Protein AF-A0A939YYI7-F1 (afdb_monomer_lite)

Structure (mmCIF, N/CA/C/O backbone):
data_AF-A0A939YYI7-F1
#
_entry.id   AF-A0A9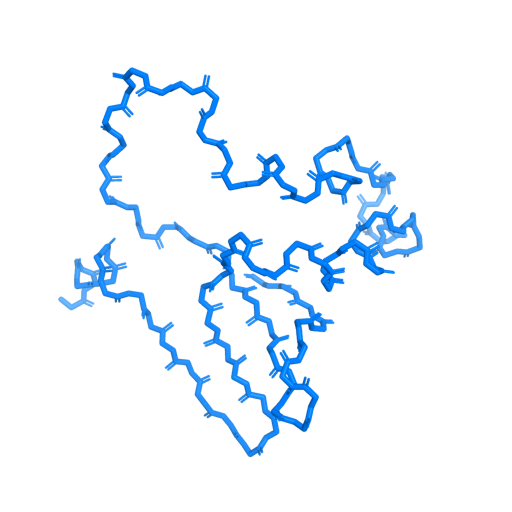39YYI7-F1
#
loop_
_atom_site.group_PDB
_atom_site.id
_atom_site.type_symbol
_atom_site.label_atom_id
_atom_site.label_alt_id
_atom_site.label_comp_id
_atom_site.label_asym_id
_atom_site.label_entity_id
_atom_site.label_seq_id
_atom_site.pdbx_PDB_ins_code
_atom_site.Cartn_x
_atom_site.Cartn_y
_atom_site.Cartn_z
_atom_site.occupancy
_atom_site.B_iso_or_equiv
_atom_site.auth_seq_id
_atom_site.auth_comp_id
_atom_site.auth_asym_id
_atom_site.auth_atom_id
_atom_site.pdbx_PDB_model_num
ATOM 1 N N . MET A 1 1 ? 2.754 -26.583 -2.794 1.00 59.34 1 MET A N 1
ATOM 2 C CA . MET A 1 1 ? 2.117 -25.720 -1.778 1.00 59.34 1 MET A CA 1
ATOM 3 C C . MET A 1 1 ? 2.943 -24.459 -1.488 1.00 59.34 1 MET A C 1
ATOM 5 O O . MET A 1 1 ? 3.105 -24.095 -0.340 1.00 59.34 1 MET A O 1
ATOM 9 N N . LEU A 1 2 ? 3.486 -23.802 -2.520 1.00 61.03 2 LEU A N 1
ATOM 10 C CA . LEU A 1 2 ? 4.222 -22.519 -2.430 1.00 61.03 2 LEU A CA 1
ATOM 11 C C . LEU A 1 2 ? 4.360 -21.911 -3.838 1.00 61.03 2 LEU A C 1
ATOM 13 O O . LEU A 1 2 ? 4.277 -20.703 -3.992 1.00 61.0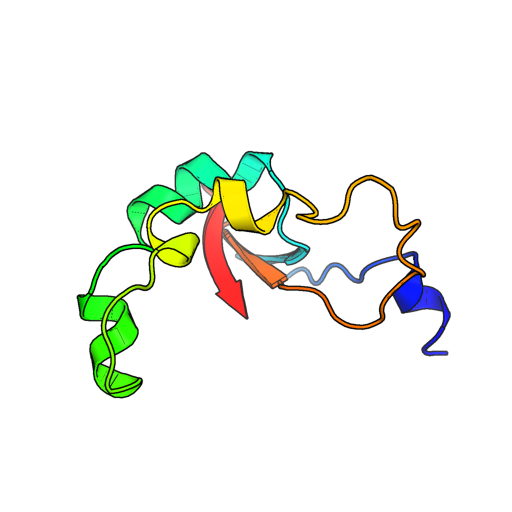3 2 LEU A O 1
ATOM 17 N N . LYS A 1 3 ? 4.463 -22.772 -4.867 1.00 65.75 3 LYS A N 1
ATOM 18 C CA . LYS A 1 3 ? 4.413 -22.390 -6.290 1.00 65.75 3 LYS A CA 1
ATOM 19 C C . LYS A 1 3 ? 3.124 -21.673 -6.689 1.00 65.75 3 LYS A C 1
ATOM 21 O O . LYS A 1 3 ? 3.161 -20.824 -7.566 1.00 65.75 3 LYS A O 1
ATOM 26 N N . ASP A 1 4 ? 2.007 -21.995 -6.042 1.00 71.44 4 ASP A N 1
ATOM 27 C CA . ASP A 1 4 ? 0.705 -21.400 -6.360 1.00 71.44 4 ASP A CA 1
ATOM 28 C C . ASP A 1 4 ? 0.734 -19.878 -6.120 1.00 71.44 4 ASP A C 1
ATOM 30 O O . ASP A 1 4 ? 0.237 -19.112 -6.938 1.00 71.44 4 ASP A O 1
ATOM 34 N N . TYR A 1 5 ? 1.471 -19.425 -5.096 1.00 72.19 5 TYR A N 1
ATOM 35 C CA . TYR A 1 5 ? 1.659 -18.004 -4.786 1.00 72.19 5 TYR A CA 1
ATOM 36 C C . TYR A 1 5 ? 2.572 -17.258 -5.754 1.00 72.19 5 TYR A C 1
ATOM 38 O O . TYR A 1 5 ? 2.671 -16.035 -5.668 1.00 72.19 5 TYR A O 1
ATOM 46 N N . GLU A 1 6 ? 3.260 -17.936 -6.672 1.00 76.88 6 GLU A N 1
ATOM 47 C CA . GLU A 1 6 ? 4.013 -17.241 -7.717 1.00 76.88 6 GLU A CA 1
ATOM 48 C C . GLU A 1 6 ? 3.051 -16.511 -8.668 1.00 76.88 6 GLU A C 1
ATOM 50 O O . GLU A 1 6 ? 3.382 -15.414 -9.128 1.00 76.88 6 GLU A O 1
ATOM 55 N N . ILE A 1 7 ? 1.853 -17.074 -8.877 1.00 79.19 7 ILE A N 1
ATOM 56 C CA . ILE A 1 7 ? 0.809 -16.574 -9.780 1.00 79.19 7 ILE A CA 1
ATOM 57 C C . ILE A 1 7 ? -0.373 -16.007 -8.981 1.00 79.19 7 ILE A C 1
ATOM 59 O O . ILE A 1 7 ? -0.713 -14.837 -9.149 1.00 79.19 7 ILE A O 1
ATOM 63 N N . ASP A 1 8 ? -0.942 -16.798 -8.070 1.00 86.19 8 ASP A N 1
ATOM 64 C CA . ASP A 1 8 ? -2.136 -16.444 -7.302 1.00 86.19 8 ASP A CA 1
ATOM 65 C C . ASP A 1 8 ? -1.741 -15.879 -5.944 1.00 86.19 8 ASP A C 1
ATOM 67 O O . ASP A 1 8 ? -1.508 -16.589 -4.963 1.00 86.19 8 ASP A O 1
ATOM 71 N N . LYS A 1 9 ? -1.621 -14.554 -5.900 1.00 89.56 9 LYS A N 1
ATOM 72 C CA . LYS A 1 9 ? -1.185 -13.856 -4.696 1.00 89.56 9 LYS A CA 1
ATOM 73 C C . LYS A 1 9 ? -2.239 -13.965 -3.591 1.00 89.56 9 LYS A C 1
ATOM 75 O O . LYS A 1 9 ? -3.412 -13.690 -3.846 1.00 89.56 9 LYS A O 1
ATOM 80 N N . PRO A 1 10 ? -1.840 -14.325 -2.360 1.00 91.62 10 PRO A N 1
ATOM 81 C CA . PRO A 1 10 ? -2.773 -14.454 -1.253 1.00 91.62 10 PRO A CA 1
ATOM 82 C C . PRO A 1 10 ? -3.392 -13.103 -0.885 1.00 91.62 10 PRO A C 1
ATOM 84 O O . PRO A 1 10 ? -2.724 -12.064 -0.902 1.00 91.62 10 PRO 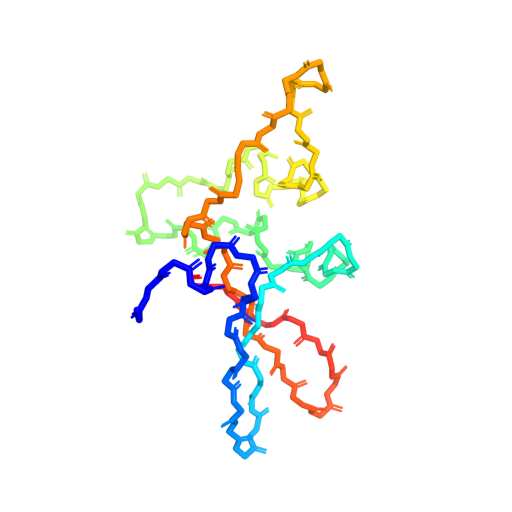A O 1
ATOM 87 N N . ILE A 1 11 ? -4.664 -13.156 -0.495 1.00 94.88 11 ILE A N 1
ATOM 88 C CA . ILE A 1 11 ? -5.396 -12.057 0.129 1.00 94.88 11 ILE A CA 1
ATOM 89 C C . ILE A 1 11 ? -5.777 -12.514 1.532 1.00 94.88 11 ILE A C 1
ATOM 91 O O . ILE A 1 11 ? -6.352 -13.590 1.701 1.00 94.88 11 ILE A O 1
ATOM 95 N N . LEU A 1 12 ? -5.445 -11.706 2.535 1.00 96.38 12 LEU A N 1
ATOM 96 C CA . LEU A 1 12 ? -5.856 -11.938 3.914 1.00 96.38 12 LEU A CA 1
ATOM 97 C C . LEU A 1 12 ? -6.933 -10.935 4.288 1.00 96.38 12 LEU A C 1
ATOM 99 O O . LEU A 1 12 ? -6.780 -9.732 4.083 1.00 96.38 12 LEU A O 1
ATOM 103 N N . GLU A 1 13 ? -8.006 -11.427 4.886 1.00 97.75 13 GLU A N 1
ATOM 104 C CA . GLU A 1 13 ? -9.098 -10.592 5.356 1.00 97.75 13 GLU A CA 1
ATOM 105 C C . GLU A 1 13 ? -9.233 -10.656 6.871 1.00 97.75 13 GLU A C 1
ATOM 107 O O . GLU A 1 13 ? -9.107 -11.709 7.493 1.00 97.75 13 GLU A O 1
ATOM 112 N N . THR A 1 14 ? -9.525 -9.503 7.460 1.00 97.50 14 THR A N 1
ATOM 113 C CA . THR A 1 14 ? -9.855 -9.342 8.878 1.00 97.50 14 THR A CA 1
ATOM 114 C C . THR A 1 14 ? -11.134 -8.516 9.002 1.00 97.50 14 THR A C 1
ATOM 116 O O . THR A 1 14 ? -11.684 -8.058 7.996 1.00 97.50 14 THR A O 1
ATOM 119 N N . ASP A 1 15 ? -11.587 -8.251 10.225 1.00 98.25 15 ASP A N 1
ATOM 120 C CA . ASP A 1 15 ? -12.777 -7.426 10.463 1.00 98.25 15 ASP A CA 1
ATOM 121 C C . ASP A 1 15 ? -12.651 -6.010 9.883 1.00 98.25 15 ASP A C 1
ATOM 123 O O . ASP A 1 15 ? -13.625 -5.451 9.385 1.00 98.25 15 ASP A O 1
ATOM 127 N N . ARG A 1 16 ? -11.447 -5.420 9.923 1.00 98.38 16 ARG A N 1
ATOM 128 C CA . ARG A 1 16 ? -11.218 -4.011 9.542 1.00 98.38 16 ARG A CA 1
ATOM 129 C C . ARG A 1 16 ? -10.279 -3.820 8.361 1.00 98.38 16 ARG A C 1
ATOM 131 O O . ARG A 1 16 ? -10.319 -2.770 7.725 1.00 98.38 16 ARG A O 1
ATOM 138 N N . LEU A 1 17 ? -9.425 -4.801 8.088 1.00 98.56 17 LEU A N 1
ATOM 139 C CA . LEU A 1 17 ? -8.334 -4.689 7.125 1.00 98.56 17 LEU A CA 1
ATOM 140 C C . LEU A 1 17 ? -8.394 -5.797 6.076 1.00 98.56 17 LEU A C 1
ATOM 142 O O . LEU A 1 17 ? -8.797 -6.924 6.380 1.00 98.56 17 LEU A O 1
ATOM 146 N N . ILE A 1 18 ? -7.930 -5.472 4.874 1.00 98.44 18 ILE A N 1
ATOM 147 C CA . ILE A 1 18 ? -7.559 -6.434 3.834 1.00 98.44 18 ILE A CA 1
ATOM 148 C C . ILE A 1 18 ? -6.058 -6.283 3.600 1.00 98.44 18 ILE A C 1
ATOM 150 O O . ILE A 1 18 ? -5.575 -5.168 3.414 1.00 98.44 18 ILE A O 1
ATOM 154 N N . ILE A 1 19 ? -5.322 -7.388 3.603 1.00 97.88 19 ILE A N 1
ATOM 155 C CA . ILE A 1 19 ? -3.918 -7.430 3.196 1.00 97.88 19 ILE A CA 1
ATOM 156 C C . ILE A 1 19 ? -3.879 -8.082 1.819 1.00 97.88 19 ILE A C 1
ATOM 158 O O . ILE A 1 19 ? -4.252 -9.246 1.668 1.00 97.88 19 ILE A O 1
ATOM 162 N N . ARG A 1 20 ? -3.476 -7.318 0.805 1.00 96.50 20 ARG A N 1
ATOM 163 C CA . ARG A 1 20 ? -3.398 -7.775 -0.590 1.00 96.50 20 ARG A CA 1
ATOM 164 C C . ARG A 1 20 ? -2.198 -7.159 -1.286 1.00 96.50 20 ARG A C 1
ATOM 166 O O . ARG A 1 20 ? -1.653 -6.171 -0.814 1.00 96.50 20 ARG A O 1
ATOM 173 N N . VAL A 1 21 ? -1.806 -7.706 -2.429 1.00 95.50 21 VAL A N 1
ATOM 174 C CA . VAL A 1 21 ? -0.709 -7.133 -3.223 1.00 95.50 21 VAL A CA 1
ATOM 175 C C . VAL A 1 21 ? -1.056 -5.714 -3.675 1.00 95.50 21 VAL A C 1
ATOM 177 O O . VAL A 1 21 ? -2.195 -5.436 -4.077 1.00 95.50 21 VAL A O 1
ATOM 180 N N . LEU A 1 22 ? -0.081 -4.813 -3.550 1.00 95.88 22 LEU A N 1
ATOM 181 C CA . LEU A 1 22 ? -0.184 -3.446 -4.051 1.00 95.88 22 LEU A CA 1
ATOM 182 C C . LEU A 1 22 ? -0.295 -3.437 -5.578 1.00 95.88 22 LEU A C 1
ATOM 184 O O . LEU A 1 22 ? 0.286 -4.272 -6.269 1.00 95.88 22 LEU A O 1
ATOM 188 N N . ASN A 1 23 ? -1.019 -2.465 -6.114 1.00 94.12 23 ASN A N 1
ATOM 189 C CA . ASN A 1 23 ? -1.107 -2.227 -7.550 1.00 94.12 23 ASN A CA 1
ATOM 190 C C . ASN A 1 23 ? -1.117 -0.725 -7.862 1.00 94.12 23 ASN A C 1
ATOM 192 O O . ASN A 1 23 ? -1.211 0.113 -6.970 1.00 94.12 23 ASN A O 1
ATOM 196 N N . GLU A 1 24 ? -1.049 -0.386 -9.146 1.00 94.75 24 GLU A N 1
ATOM 197 C CA . GLU A 1 24 ? -0.976 0.996 -9.636 1.00 94.75 24 GLU A CA 1
ATOM 198 C C . GLU A 1 24 ? -2.124 1.909 -9.168 1.00 94.75 24 GLU A C 1
ATOM 200 O O . GLU A 1 24 ? -1.927 3.115 -9.025 1.00 94.75 24 GLU A O 1
ATOM 205 N N . ASN A 1 25 ? -3.304 1.360 -8.857 1.00 96.38 25 ASN A N 1
ATOM 206 C CA . ASN A 1 25 ? -4.423 2.161 -8.350 1.00 96.38 25 ASN A CA 1
ATOM 207 C C . ASN A 1 25 ? -4.183 2.669 -6.920 1.00 96.38 25 ASN A C 1
ATOM 209 O O . ASN A 1 25 ? -4.816 3.633 -6.498 1.00 96.38 25 ASN A O 1
ATOM 213 N N . ASP A 1 26 ? -3.237 2.070 -6.195 1.00 97.31 26 ASP A N 1
ATOM 214 C CA . ASP A 1 26 ? -2.891 2.459 -4.827 1.00 97.31 26 ASP A CA 1
ATOM 215 C C . ASP A 1 26 ? -1.983 3.694 -4.780 1.00 97.31 26 ASP A C 1
ATOM 217 O O . ASP A 1 26 ? -1.774 4.274 -3.715 1.00 97.31 26 ASP A O 1
ATOM 221 N N . CYS A 1 27 ? -1.438 4.137 -5.922 1.00 96.50 27 CYS A N 1
ATOM 222 C CA . CYS A 1 27 ? -0.485 5.247 -5.972 1.00 96.50 27 CYS A CA 1
ATOM 223 C C . CYS A 1 27 ? -1.016 6.534 -5.329 1.00 96.50 27 CYS A C 1
ATOM 225 O O . CYS A 1 27 ? -0.234 7.273 -4.730 1.00 96.50 27 CYS A O 1
ATOM 227 N N . ALA A 1 28 ? -2.317 6.818 -5.453 1.00 97.06 28 ALA A N 1
ATOM 228 C CA . ALA A 1 28 ? -2.921 8.004 -4.849 1.00 97.06 28 ALA A CA 1
ATOM 229 C C . ALA A 1 28 ? -2.810 7.976 -3.316 1.00 97.06 28 ALA A C 1
ATOM 231 O O . ALA A 1 28 ? -2.362 8.958 -2.728 1.00 97.06 28 ALA A O 1
ATOM 232 N N . ASP A 1 29 ? -3.124 6.838 -2.697 1.00 97.94 29 ASP A N 1
ATOM 233 C CA . ASP A 1 29 ? -3.033 6.655 -1.248 1.00 97.94 29 ASP A CA 1
ATOM 234 C C . ASP A 1 29 ? -1.574 6.617 -0.778 1.00 97.94 29 ASP A C 1
ATOM 236 O O . ASP A 1 29 ? -1.213 7.268 0.202 1.00 97.94 29 ASP A O 1
ATOM 240 N N . LEU A 1 30 ? -0.699 5.916 -1.510 1.00 97.31 30 LEU A N 1
ATOM 241 C CA . LEU A 1 30 ? 0.730 5.838 -1.187 1.00 97.31 30 LEU A CA 1
ATOM 242 C C . LEU A 1 30 ? 1.380 7.227 -1.160 1.00 97.31 30 LEU A C 1
ATOM 244 O O . LEU A 1 30 ? 2.191 7.511 -0.280 1.00 97.31 30 LEU A O 1
ATOM 248 N N . LYS A 1 31 ? 1.003 8.131 -2.074 1.00 96.88 31 LYS A N 1
ATOM 249 C CA . LYS A 1 31 ? 1.508 9.515 -2.089 1.00 96.88 31 LYS A CA 1
ATOM 250 C C . LYS A 1 31 ? 1.162 10.301 -0.830 1.00 96.88 31 LYS A C 1
ATOM 252 O O . LYS A 1 31 ? 1.882 11.246 -0.506 1.00 96.88 31 LYS A O 1
ATOM 257 N N . GLU A 1 32 ? 0.094 9.940 -0.121 1.00 96.94 32 GLU A N 1
ATOM 258 C CA . GLU A 1 32 ? -0.293 10.643 1.100 1.00 96.94 32 GLU A CA 1
ATOM 259 C C . GLU A 1 32 ? 0.755 10.471 2.202 1.00 96.94 32 GLU A C 1
ATOM 261 O O . GLU A 1 32 ? 0.927 11.390 3.008 1.00 96.94 32 GLU A O 1
ATOM 266 N N . TRP A 1 33 ? 1.465 9.337 2.242 1.00 96.12 33 TRP A N 1
ATOM 267 C CA . TRP A 1 33 ? 2.329 8.978 3.367 1.00 96.12 33 TRP A CA 1
ATOM 268 C C . TRP A 1 33 ? 3.717 8.454 2.977 1.00 96.12 33 TRP A C 1
ATOM 270 O O . TRP A 1 33 ? 4.688 8.880 3.596 1.00 96.12 33 TRP A O 1
ATOM 280 N N . LEU A 1 34 ? 3.866 7.622 1.942 1.00 96.31 34 LEU A N 1
ATOM 281 C CA . LEU A 1 34 ? 5.107 6.892 1.631 1.00 96.31 34 LEU A CA 1
ATOM 282 C C . LEU A 1 34 ? 6.324 7.805 1.431 1.00 96.31 34 LEU A C 1
ATOM 284 O O . LEU A 1 34 ? 7.441 7.427 1.769 1.00 96.31 34 LEU A O 1
ATOM 288 N N . GLY A 1 35 ? 6.124 9.021 0.922 1.00 96.06 35 GLY A N 1
ATOM 289 C CA . GLY A 1 35 ? 7.196 9.993 0.696 1.00 96.06 35 GLY A CA 1
ATOM 290 C C . GLY A 1 35 ? 7.593 10.838 1.914 1.00 96.06 35 GLY A C 1
ATOM 291 O O . GLY A 1 35 ? 8.499 11.667 1.785 1.00 96.06 35 GLY A O 1
ATOM 292 N N . ARG A 1 36 ? 6.921 10.689 3.065 1.00 96.38 36 ARG A N 1
ATOM 293 C CA . ARG A 1 36 ? 7.175 11.499 4.269 1.00 96.38 36 ARG A CA 1
ATOM 294 C C . ARG A 1 36 ? 8.436 11.027 4.979 1.00 96.38 36 ARG A C 1
ATOM 296 O O . ARG A 1 36 ? 8.527 9.870 5.379 1.00 96.38 36 ARG A O 1
ATOM 303 N N . ASP A 1 37 ? 9.387 11.937 5.192 1.00 95.69 37 ASP A N 1
ATOM 304 C CA . ASP A 1 37 ? 10.654 11.622 5.866 1.00 95.69 37 ASP A CA 1
ATOM 305 C C . ASP A 1 37 ? 10.417 11.069 7.292 1.00 95.69 37 ASP A C 1
ATOM 307 O O . ASP A 1 37 ? 11.184 10.216 7.736 1.00 95.69 37 ASP A O 1
ATOM 311 N N . GLU A 1 38 ? 9.336 11.476 7.980 1.00 95.75 38 GLU A N 1
ATOM 312 C CA . GLU A 1 38 ? 9.011 10.994 9.336 1.00 95.75 38 GLU A CA 1
ATOM 313 C C . GLU A 1 38 ? 8.834 9.467 9.419 1.00 95.75 38 GLU A C 1
ATOM 315 O O . GLU A 1 38 ? 9.198 8.863 10.430 1.00 95.75 38 GLU A O 1
ATOM 320 N N . ILE A 1 39 ? 8.329 8.828 8.358 1.00 95.38 39 ILE A N 1
ATOM 321 C CA . ILE A 1 39 ? 8.123 7.369 8.306 1.00 95.38 39 ILE A CA 1
ATOM 322 C C . ILE A 1 39 ? 9.452 6.612 8.370 1.00 95.38 39 ILE A C 1
ATOM 324 O O . ILE A 1 39 ? 9.524 5.505 8.899 1.00 95.38 39 ILE A O 1
ATOM 328 N N . TYR A 1 40 ? 10.531 7.236 7.903 1.00 95.50 40 TYR A N 1
ATOM 329 C CA . TYR A 1 40 ? 11.856 6.628 7.814 1.00 95.50 40 TYR A CA 1
ATOM 330 C C . TYR A 1 40 ? 12.755 6.960 9.007 1.00 95.50 40 TYR A C 1
ATOM 332 O O . TYR A 1 40 ? 13.924 6.569 9.017 1.00 95.50 40 TYR A O 1
ATOM 340 N N . THR A 1 41 ? 12.218 7.632 10.034 1.00 95.25 41 THR A N 1
ATOM 341 C CA . THR A 1 41 ? 12.959 8.058 11.235 1.00 95.25 41 THR A CA 1
ATOM 342 C C . THR A 1 41 ? 13.800 6.925 11.832 1.00 95.25 41 THR A C 1
ATOM 344 O O . THR A 1 41 ? 14.960 7.130 12.185 1.00 95.25 41 THR A O 1
ATOM 347 N N . TYR A 1 42 ? 13.250 5.708 11.881 1.00 95.50 42 TYR A N 1
ATOM 348 C CA . TYR A 1 42 ? 13.922 4.533 12.450 1.00 95.50 42 TYR A CA 1
ATOM 349 C C . TYR A 1 42 ? 14.633 3.648 11.419 1.00 95.50 42 TYR A C 1
ATOM 351 O O . TYR A 1 42 ? 15.254 2.655 11.787 1.00 95.50 42 TYR A O 1
ATOM 359 N N . TRP A 1 43 ? 14.591 4.010 10.136 1.00 93.56 43 TRP A N 1
ATOM 360 C CA . TRP A 1 43 ? 15.378 3.367 9.077 1.00 93.56 43 TRP A CA 1
ATOM 361 C C . TRP A 1 43 ? 16.737 4.041 8.857 1.00 93.56 43 TRP A C 1
ATOM 363 O O . TRP A 1 43 ? 17.518 3.587 8.023 1.00 93.56 43 TRP A O 1
ATOM 373 N N . GLY A 1 44 ? 17.036 5.128 9.579 1.00 93.88 44 GLY A N 1
ATOM 374 C CA . GLY A 1 44 ? 18.319 5.832 9.478 1.00 93.88 44 GLY A CA 1
ATOM 375 C C . GLY A 1 44 ? 18.545 6.514 8.124 1.00 93.88 44 GLY A C 1
ATOM 376 O O . GLY A 1 44 ? 19.678 6.851 7.782 1.00 9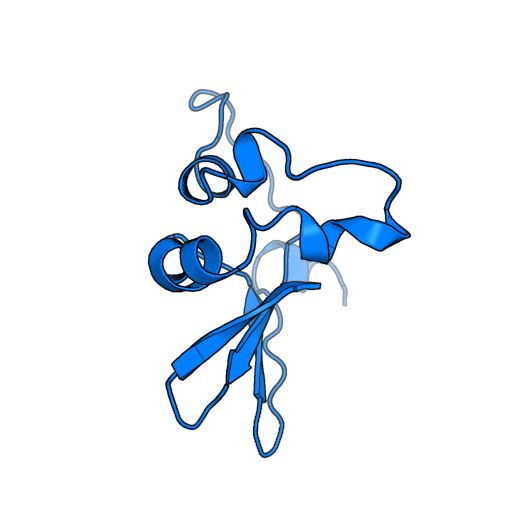3.88 44 GLY A O 1
ATOM 377 N N . ARG A 1 45 ? 17.479 6.713 7.340 1.00 94.88 45 ARG A N 1
ATOM 378 C CA . ARG A 1 45 ? 17.510 7.378 6.034 1.00 94.88 45 ARG A CA 1
ATOM 379 C C . ARG A 1 45 ? 16.260 8.221 5.822 1.00 94.88 45 ARG A C 1
ATOM 381 O O . ARG A 1 45 ? 15.318 8.158 6.597 1.00 94.88 45 ARG A O 1
ATOM 388 N N . LYS A 1 46 ? 16.256 9.001 4.746 1.00 95.69 46 LYS A N 1
ATOM 389 C CA . LYS A 1 46 ? 15.078 9.730 4.263 1.00 95.69 46 LYS A CA 1
ATOM 390 C C . LYS A 1 46 ? 14.307 8.912 3.232 1.00 95.69 46 LYS A C 1
ATOM 392 O O . LYS A 1 46 ? 14.821 7.904 2.728 1.00 95.69 46 LYS A O 1
ATOM 397 N N . ALA A 1 47 ? 13.119 9.397 2.876 1.00 95.19 47 ALA A N 1
ATOM 398 C CA . ALA A 1 47 ? 12.370 8.857 1.755 1.00 95.19 47 ALA A CA 1
ATOM 399 C C . ALA A 1 47 ? 13.201 8.978 0.462 1.00 95.19 47 ALA A C 1
ATOM 401 O O . ALA A 1 47 ? 13.702 10.051 0.097 1.00 95.19 47 ALA A O 1
ATOM 402 N N . SER A 1 48 ? 13.366 7.851 -0.217 1.00 92.19 48 SER A N 1
ATOM 403 C CA . SER A 1 48 ? 14.058 7.694 -1.491 1.00 92.19 48 SER A CA 1
ATOM 404 C C . SER A 1 48 ? 13.257 8.306 -2.643 1.00 92.19 48 SER A C 1
ATOM 406 O O . SER A 1 48 ? 12.090 8.677 -2.510 1.00 92.19 48 SER A O 1
ATOM 408 N N . LYS A 1 49 ? 13.881 8.400 -3.823 1.00 89.69 49 LYS A N 1
ATOM 409 C CA . LYS A 1 49 ? 13.207 8.907 -5.026 1.00 89.69 49 LYS A CA 1
ATOM 410 C C . LYS A 1 49 ? 11.982 8.065 -5.401 1.00 89.69 49 LYS A C 1
ATOM 412 O O . LYS A 1 49 ? 10.983 8.644 -5.817 1.00 89.69 49 LYS A O 1
ATOM 417 N N . SER A 1 50 ? 12.061 6.743 -5.256 1.00 85.69 50 SER A N 1
ATOM 418 C CA . SER A 1 50 ? 10.954 5.833 -5.574 1.00 85.69 50 SER A CA 1
ATOM 419 C C . SER A 1 50 ? 9.813 5.960 -4.567 1.00 85.69 50 SER A C 1
ATOM 421 O O . SER A 1 50 ? 8.663 6.037 -4.963 1.00 85.69 50 SER A O 1
ATOM 423 N N . GLU A 1 51 ? 10.118 6.106 -3.278 1.00 93.25 51 GLU A N 1
ATOM 424 C CA . GLU A 1 51 ? 9.097 6.304 -2.233 1.00 93.25 51 GLU A CA 1
ATOM 425 C C . GLU A 1 51 ? 8.374 7.652 -2.360 1.00 93.25 51 GLU A C 1
ATOM 427 O O . GLU A 1 51 ? 7.204 7.778 -2.010 1.00 93.25 51 GLU A O 1
ATOM 432 N N . LYS A 1 52 ? 9.049 8.661 -2.923 1.00 95.38 52 LYS A N 1
ATOM 433 C CA . LYS A 1 52 ? 8.442 9.956 -3.273 1.00 95.38 52 LYS A CA 1
ATOM 434 C C . LYS A 1 52 ? 7.637 9.927 -4.576 1.00 95.38 52 LYS A C 1
ATOM 436 O O . LYS A 1 52 ? 6.911 10.879 -4.839 1.00 95.38 52 LYS A O 1
ATOM 441 N N . ASN A 1 53 ? 7.775 8.879 -5.390 1.00 95.50 53 ASN A N 1
ATOM 442 C CA . ASN A 1 53 ? 7.078 8.714 -6.670 1.00 95.50 53 ASN A CA 1
ATOM 443 C C . ASN A 1 53 ? 6.559 7.268 -6.795 1.00 95.50 53 ASN A C 1
ATOM 445 O O . ASN A 1 53 ? 7.169 6.472 -7.519 1.00 95.50 53 ASN A O 1
ATOM 449 N N . PRO A 1 54 ? 5.474 6.912 -6.079 1.00 94.31 54 PRO A N 1
ATOM 450 C CA . PRO A 1 54 ? 5.005 5.529 -5.960 1.00 94.31 54 PRO A CA 1
ATOM 451 C C . PRO A 1 54 ? 4.689 4.845 -7.295 1.00 94.31 54 PRO A C 1
ATOM 453 O O . PRO A 1 54 ? 4.782 3.629 -7.395 1.00 94.31 54 PRO A O 1
ATOM 456 N N . GLU A 1 55 ? 4.378 5.599 -8.349 1.00 93.94 55 GLU A N 1
ATOM 457 C CA . GLU A 1 55 ? 4.174 5.064 -9.701 1.00 93.94 55 GLU A CA 1
ATOM 458 C C . GLU A 1 55 ? 5.389 4.283 -10.213 1.00 93.94 55 GLU A C 1
ATOM 460 O O . GLU A 1 55 ? 5.243 3.295 -10.930 1.00 93.94 55 GLU A O 1
ATOM 465 N N . LEU A 1 56 ? 6.599 4.688 -9.810 1.00 91.56 56 LEU A N 1
ATOM 466 C CA . LEU A 1 56 ? 7.832 4.006 -10.201 1.00 91.56 56 LEU A CA 1
ATOM 467 C C . LEU A 1 56 ? 7.940 2.591 -9.614 1.00 91.56 56 LEU A C 1
ATOM 469 O O . LEU A 1 56 ? 8.727 1.801 -10.130 1.00 91.56 56 LEU A O 1
ATOM 473 N N . MET A 1 57 ? 7.171 2.257 -8.571 1.00 88.38 57 MET A N 1
ATOM 474 C CA . MET A 1 57 ? 7.137 0.907 -7.991 1.00 88.38 57 MET A CA 1
ATOM 475 C C . MET A 1 57 ? 6.466 -0.107 -8.927 1.00 88.38 57 MET A C 1
ATOM 477 O O . MET A 1 57 ? 6.789 -1.291 -8.878 1.00 88.38 57 MET A O 1
ATOM 481 N N . PHE A 1 58 ? 5.573 0.356 -9.806 1.00 89.19 58 PHE A N 1
ATOM 482 C CA . PHE A 1 58 ? 4.765 -0.498 -10.683 1.00 89.19 58 PHE A CA 1
ATOM 483 C C . PHE A 1 58 ? 5.268 -0.534 -12.132 1.00 89.19 58 PHE A C 1
ATOM 485 O O . PHE A 1 58 ? 4.734 -1.264 -12.964 1.00 89.19 58 PHE A O 1
ATOM 492 N N . ILE A 1 59 ? 6.325 0.219 -12.444 1.00 86.00 59 ILE A N 1
ATOM 493 C CA . ILE A 1 59 ? 6.952 0.232 -13.767 1.00 86.00 59 ILE A CA 1
ATOM 494 C C . ILE A 1 59 ? 8.145 -0.723 -13.756 1.00 86.00 59 ILE A C 1
ATOM 496 O O . ILE A 1 59 ? 9.086 -0.540 -12.984 1.00 86.00 59 ILE A O 1
ATOM 500 N N . ASP A 1 60 ? 8.167 -1.711 -14.658 1.00 81.50 60 ASP A N 1
ATOM 501 C CA . ASP A 1 60 ? 9.389 -2.487 -14.874 1.00 81.50 60 ASP A CA 1
ATOM 502 C C . ASP A 1 60 ? 10.418 -1.625 -15.626 1.00 81.50 60 ASP A C 1
ATOM 504 O O . ASP A 1 60 ? 10.189 -1.285 -16.790 1.00 81.50 60 ASP A O 1
ATOM 508 N N . PRO A 1 61 ? 11.583 -1.299 -15.031 1.00 78.12 61 PRO A N 1
ATOM 509 C CA . PRO A 1 61 ? 12.626 -0.539 -15.719 1.00 78.12 61 PRO A CA 1
ATOM 510 C C . PRO A 1 61 ? 13.232 -1.281 -16.922 1.00 78.12 61 PRO A C 1
ATOM 512 O O . PRO A 1 61 ? 14.010 -0.694 -17.672 1.00 78.12 61 PRO A O 1
ATOM 515 N N . ARG A 1 62 ? 12.922 -2.571 -17.109 1.00 82.25 62 ARG A N 1
ATOM 516 C CA . ARG A 1 62 ? 13.391 -3.396 -18.230 1.00 82.25 62 ARG A CA 1
ATOM 517 C C . ARG A 1 62 ? 12.195 -3.992 -18.983 1.00 82.25 62 ARG A C 1
ATOM 519 O O . ARG A 1 62 ? 11.985 -5.201 -18.908 1.00 82.25 62 ARG A O 1
ATOM 526 N N . PRO A 1 63 ? 11.431 -3.196 -19.748 1.00 78.38 63 PRO A N 1
ATOM 527 C CA . PRO A 1 63 ? 10.208 -3.661 -20.412 1.00 78.38 63 PRO A CA 1
ATOM 528 C C . PRO A 1 63 ? 10.432 -4.808 -21.414 1.00 78.38 63 PRO A C 1
ATOM 530 O O . PRO A 1 63 ? 9.505 -5.541 -21.741 1.00 78.38 63 PRO A O 1
ATOM 533 N N . TRP A 1 64 ? 11.666 -5.002 -21.892 1.00 85.06 64 TRP A N 1
ATOM 534 C CA . TRP A 1 64 ? 12.044 -6.119 -22.767 1.00 85.06 64 TRP A CA 1
ATOM 535 C C . TRP A 1 64 ? 12.281 -7.444 -22.024 1.00 85.06 64 TRP A C 1
ATOM 537 O O . TRP A 1 64 ? 12.432 -8.488 -22.660 1.00 85.06 64 TRP A O 1
ATOM 547 N N . VAL A 1 65 ? 12.340 -7.433 -20.691 1.00 81.38 65 VAL A N 1
ATOM 548 C CA . VAL A 1 65 ? 12.519 -8.638 -19.878 1.00 81.38 65 VAL A CA 1
ATOM 549 C C . VAL A 1 65 ? 11.147 -9.165 -19.480 1.00 81.38 65 VAL A C 1
ATOM 551 O O . VAL A 1 65 ? 10.449 -8.565 -18.671 1.00 81.38 65 VAL A O 1
ATOM 554 N N . LYS A 1 66 ? 10.774 -10.347 -19.983 1.00 77.38 66 LYS A N 1
ATOM 555 C CA . LYS A 1 66 ? 9.647 -11.098 -19.414 1.00 77.38 66 LYS A CA 1
ATOM 556 C C . LYS A 1 66 ? 10.048 -11.604 -18.031 1.00 77.38 66 LYS A C 1
ATOM 558 O O . LYS A 1 66 ? 10.727 -12.629 -17.925 1.00 77.38 66 LYS A O 1
ATOM 563 N N . ARG A 1 67 ? 9.675 -10.876 -16.973 1.00 72.88 67 ARG A N 1
ATOM 564 C CA . ARG A 1 67 ? 9.891 -11.349 -15.601 1.00 72.88 67 ARG A CA 1
ATOM 565 C C . ARG A 1 67 ? 9.155 -12.665 -15.399 1.00 72.88 67 ARG A C 1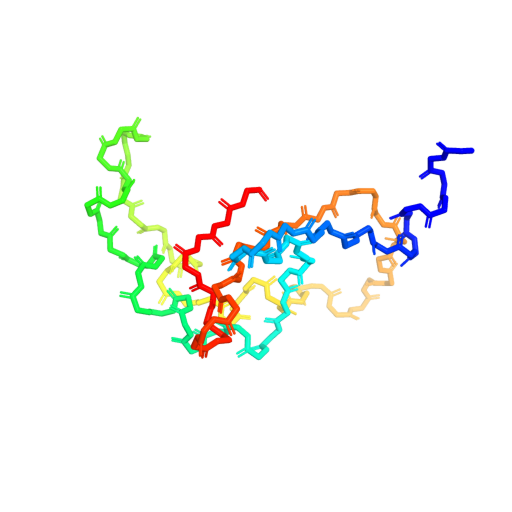
ATOM 567 O O . ARG A 1 67 ? 8.009 -12.824 -15.813 1.00 72.88 67 ARG A O 1
ATOM 574 N N . LYS A 1 68 ? 9.844 -13.618 -14.778 1.00 80.00 68 LYS A N 1
ATOM 575 C CA . LYS A 1 68 ? 9.197 -14.835 -14.299 1.00 80.00 68 LYS A CA 1
ATOM 576 C C . LYS A 1 68 ? 8.278 -14.471 -13.126 1.00 80.00 68 LYS A C 1
ATOM 578 O O . LYS A 1 68 ? 8.589 -13.507 -12.421 1.00 80.00 68 LYS A O 1
ATOM 583 N N . PRO A 1 69 ? 7.196 -15.234 -12.907 1.00 80.50 69 PRO A N 1
ATOM 584 C CA . PRO A 1 69 ? 6.448 -15.189 -11.658 1.00 80.50 69 PRO A CA 1
ATOM 585 C C . PRO A 1 69 ? 7.410 -15.221 -10.463 1.00 80.50 69 PRO A C 1
ATOM 587 O O . PRO A 1 69 ? 8.376 -15.986 -10.464 1.00 80.50 69 PRO A O 1
ATOM 590 N N . SER A 1 70 ? 7.190 -14.333 -9.498 1.00 80.81 70 SER A N 1
ATOM 591 C CA . SER A 1 70 ? 8.060 -14.153 -8.333 1.00 80.81 70 SER A CA 1
ATOM 592 C C . SER A 1 70 ? 7.263 -14.437 -7.070 1.00 80.81 70 SER A C 1
ATOM 594 O O . SER A 1 70 ? 6.151 -13.922 -6.971 1.00 80.81 70 SER A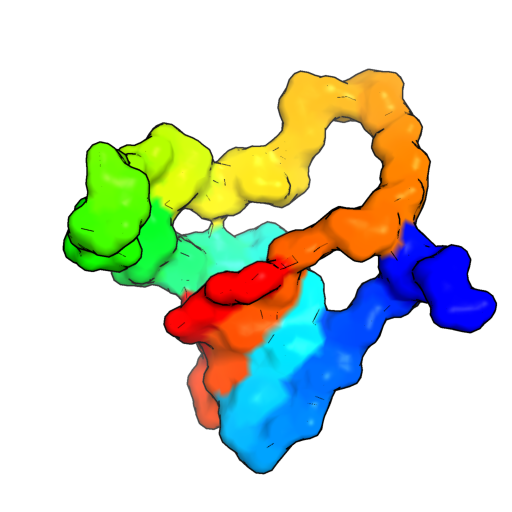 O 1
ATOM 596 N N . PRO A 1 71 ? 7.780 -15.202 -6.099 1.00 81.44 71 PRO A N 1
ATOM 597 C CA . PRO A 1 71 ? 7.134 -15.332 -4.796 1.00 81.44 71 PRO A CA 1
ATOM 598 C C . PRO A 1 71 ? 7.201 -14.027 -3.988 1.00 81.44 71 PRO A C 1
ATOM 600 O O . PRO A 1 71 ? 6.404 -13.864 -3.075 1.00 81.44 71 PRO A O 1
ATOM 603 N N . ASP A 1 72 ? 8.089 -13.098 -4.353 1.00 83.25 72 ASP A N 1
ATOM 604 C CA . ASP A 1 72 ? 8.232 -11.798 -3.697 1.00 83.25 72 ASP A CA 1
ATOM 605 C C . ASP A 1 72 ? 7.205 -10.803 -4.248 1.00 83.25 72 ASP A C 1
ATOM 607 O O . ASP A 1 72 ? 7.052 -10.663 -5.469 1.00 83.25 72 ASP A O 1
ATOM 611 N N . PHE A 1 73 ? 6.513 -10.114 -3.347 1.00 88.25 73 PHE A N 1
ATOM 612 C CA . PHE A 1 73 ? 5.546 -9.061 -3.638 1.00 88.25 73 PHE A CA 1
ATOM 613 C C . PHE A 1 73 ? 5.409 -8.141 -2.423 1.00 88.25 73 PHE A C 1
ATOM 615 O O . PHE A 1 73 ? 5.563 -8.594 -1.293 1.00 88.25 73 PHE A O 1
ATOM 622 N N . ASP A 1 74 ? 5.074 -6.875 -2.667 1.00 92.06 74 ASP A N 1
ATOM 623 C CA . ASP A 1 74 ? 4.760 -5.919 -1.606 1.00 92.06 74 ASP A CA 1
ATOM 624 C C . ASP A 1 74 ? 3.266 -5.997 -1.269 1.00 92.06 74 ASP A C 1
ATOM 626 O O . ASP A 1 74 ? 2.397 -5.879 -2.149 1.00 92.06 74 ASP A O 1
ATOM 630 N N . TRP A 1 75 ? 2.948 -6.195 0.007 1.00 95.88 75 TRP A N 1
ATOM 631 C CA . TRP A 1 75 ? 1.576 -6.177 0.488 1.00 95.88 75 TRP A CA 1
ATOM 632 C C . TRP A 1 75 ? 1.167 -4.772 0.911 1.00 95.88 75 TRP A C 1
ATOM 634 O O . TRP A 1 75 ? 1.892 -4.064 1.596 1.00 95.88 75 TRP A O 1
ATOM 644 N N . GLY A 1 76 ? -0.046 -4.384 0.536 1.00 97.69 76 GLY A N 1
ATOM 645 C CA . GLY A 1 76 ? -0.734 -3.202 1.026 1.00 97.69 76 GLY A CA 1
ATOM 646 C C . GLY A 1 76 ? -1.703 -3.573 2.137 1.00 97.69 76 GLY A C 1
ATOM 647 O O . GLY A 1 76 ? -2.436 -4.560 2.037 1.00 97.69 76 GLY A O 1
ATOM 648 N N . ILE A 1 77 ? -1.738 -2.749 3.179 1.00 98.44 77 ILE A N 1
ATOM 649 C CA . ILE A 1 77 ? -2.732 -2.816 4.248 1.00 98.44 77 ILE A CA 1
ATOM 650 C C . ILE A 1 77 ? -3.871 -1.863 3.878 1.00 98.44 77 ILE A C 1
ATOM 652 O O . ILE A 1 77 ? -3.711 -0.644 3.937 1.00 98.44 77 ILE A O 1
ATOM 656 N N . VAL A 1 78 ? -5.022 -2.416 3.501 1.00 98.62 78 VAL A N 1
ATOM 657 C CA . VAL A 1 78 ? -6.211 -1.663 3.083 1.00 98.62 78 VAL A CA 1
ATOM 658 C C . VAL A 1 78 ? -7.191 -1.546 4.245 1.00 98.62 78 VAL A C 1
ATOM 660 O O . VAL A 1 78 ? -7.576 -2.557 4.833 1.00 98.62 78 VAL A O 1
ATOM 663 N N . LEU A 1 79 ? -7.643 -0.331 4.551 1.00 98.44 79 LEU A N 1
ATOM 664 C CA . LEU A 1 79 ? -8.712 -0.081 5.519 1.00 98.44 79 LEU A CA 1
ATOM 665 C C . LEU A 1 79 ? -10.083 -0.261 4.852 1.00 98.44 79 LEU A C 1
ATOM 667 O O . LEU A 1 79 ? -10.417 0.482 3.932 1.00 98.44 79 LEU A O 1
ATOM 671 N N . LYS A 1 80 ? -10.898 -1.214 5.327 1.00 98.38 80 LYS A N 1
ATOM 672 C CA . LYS A 1 80 ? -12.187 -1.573 4.697 1.00 98.38 80 LYS A CA 1
ATOM 673 C C . LYS A 1 80 ? -13.184 -0.410 4.624 1.00 98.38 80 LYS A C 1
ATOM 675 O O . LYS A 1 80 ? -13.921 -0.310 3.654 1.00 98.38 80 LYS A O 1
ATOM 680 N N . GLU A 1 81 ? -13.194 0.468 5.626 1.00 98.00 81 GLU A N 1
ATOM 681 C CA . GLU A 1 81 ? -14.138 1.593 5.722 1.00 98.00 81 GLU A CA 1
ATOM 682 C C . GLU A 1 81 ? -13.986 2.605 4.579 1.00 98.00 81 GLU A C 1
ATOM 684 O O . GLU A 1 81 ? -14.974 3.058 4.009 1.00 98.00 81 GLU A O 1
ATOM 689 N N . SER A 1 82 ? -12.746 2.956 4.241 1.00 97.56 82 SER A N 1
ATOM 690 C CA . SER A 1 82 ? -12.429 3.966 3.227 1.00 97.56 82 SER A CA 1
ATOM 691 C C . SER A 1 82 ? -11.912 3.369 1.922 1.00 97.56 82 SER A C 1
ATOM 693 O O . SER A 1 82 ? -11.717 4.099 0.953 1.00 97.56 82 SER A O 1
ATOM 695 N N . ASN A 1 83 ? -11.666 2.056 1.906 1.00 96.94 83 ASN A N 1
ATOM 696 C CA . ASN A 1 83 ? -10.978 1.335 0.841 1.00 96.94 83 ASN A CA 1
ATOM 697 C C . ASN A 1 83 ? -9.614 1.952 0.470 1.00 96.94 83 ASN A C 1
ATOM 699 O O . ASN A 1 83 ? -9.196 1.881 -0.683 1.00 96.94 83 ASN A O 1
ATOM 703 N N . LYS A 1 84 ? -8.929 2.562 1.449 1.00 98.19 84 LYS A N 1
ATOM 704 C CA . LYS A 1 84 ? -7.615 3.186 1.258 1.00 98.19 84 LYS A CA 1
ATOM 705 C C . LYS A 1 84 ? -6.468 2.299 1.711 1.00 98.19 84 LYS A C 1
ATOM 707 O O . LYS A 1 84 ? -6.578 1.625 2.739 1.00 98.19 84 LYS A O 1
ATOM 712 N N . VAL A 1 85 ? -5.338 2.379 1.015 1.00 98.31 85 VAL A N 1
ATOM 713 C CA . VAL A 1 85 ? -4.063 1.805 1.470 1.00 98.31 85 VAL A CA 1
ATOM 714 C C . VAL A 1 85 ? -3.432 2.696 2.543 1.00 98.31 85 VAL A C 1
ATOM 716 O O . VAL A 1 85 ? -2.985 3.810 2.278 1.00 98.31 85 VAL A O 1
ATOM 719 N N . ILE A 1 86 ? -3.348 2.177 3.767 1.00 97.81 86 ILE A N 1
ATOM 720 C CA . ILE A 1 86 ? -2.850 2.907 4.945 1.00 97.81 86 ILE A CA 1
ATOM 721 C C . ILE A 1 86 ? -1.464 2.446 5.420 1.00 97.81 86 ILE A C 1
ATOM 723 O O . ILE A 1 86 ? -0.938 2.972 6.397 1.00 97.81 86 ILE A O 1
ATOM 727 N N . GLY A 1 87 ? -0.878 1.449 4.758 1.00 97.00 87 GLY A N 1
ATOM 728 C CA . GLY A 1 87 ? 0.446 0.917 5.073 1.00 97.00 87 GLY A CA 1
ATOM 729 C C . GLY A 1 87 ? 0.879 -0.156 4.077 1.00 97.00 87 GLY A C 1
ATOM 730 O O . GLY A 1 87 ? 0.086 -0.567 3.229 1.00 97.00 87 GLY A O 1
ATOM 731 N N . MET A 1 88 ? 2.125 -0.619 4.194 1.00 95.56 88 MET A N 1
ATOM 732 C CA . MET A 1 88 ? 2.677 -1.714 3.390 1.00 95.56 88 MET A CA 1
ATOM 733 C C . MET A 1 88 ? 3.572 -2.633 4.229 1.00 95.56 88 MET A C 1
ATOM 735 O O . MET A 1 88 ? 4.170 -2.145 5.194 1.00 95.56 88 MET A O 1
ATOM 739 N N . ILE A 1 89 ? 3.663 -3.920 3.870 1.00 91.88 89 ILE A N 1
ATOM 740 C CA . ILE A 1 89 ? 4.557 -4.919 4.489 1.00 91.88 89 ILE A CA 1
ATOM 741 C C . ILE A 1 89 ? 5.165 -5.870 3.462 1.00 91.88 89 ILE A C 1
ATOM 743 O O . ILE A 1 89 ? 4.536 -6.066 2.396 1.00 91.88 89 ILE A O 1
#

Sequence (89 aa):
MLKDYEIDKPILETDRLIIRVLNENDCADLKEWLGRDEIYTYWGRKASKSEKNPELMFIDPRPWVKRKPSPDFDWGIVLKESNKVIGMI

pLDDT: mean 90.93, std 8.94, range [59.34, 98.62]

Foldseek 3Di:
DQVVCLPDPDWDDDPWKIKTFDDQVQQVLLCVPQQAQVVCPVVPDGRDPCSNRVNVVHDDPCPVDPDGRDSDTKIFIATPVVRHGPDID

Radius of gyration: 14.52 Å; chains: 1; bounding box: 32×37×35 Å

Secondary structure (DSSP, 8-state):
--THHHHS---EE-SSEEEEE--GGGHHHHHHHTT-GGGGGGGTSPPPTTTT-GGGGSS-S-TTS-----S--PEEEEETTTTEEEEE-